Protein AF-A0A0S9KEX8-F1 (afdb_monomer)

Mean predicted aligned error: 5.09 Å

Solvent-accessible surface area (backbone atoms only — not comparable to full-atom values): 6640 Å² total; per-residue (Å²): 126,67,62,64,58,51,52,52,54,47,45,79,69,45,46,79,79,44,78,95,41,55,65,37,78,92,76,58,24,34,51,73,47,78,75,55,103,62,36,34,37,33,38,32,76,52,100,86,33,16,28,37,35,35,28,38,85,92,46,101,57,65,79,49,54,37,29,16,85,41,62,67,57,27,48,54,20,57,71,68,37,86,53,87,47,96,94,55,74,59,66,55,38,32,37,32,73,90,79,38,34,32,14,62,96,15,35,77,91,56,55,45,70,69,129

Sequence (115 aa):
MDDIHRLLAMRDKYADLHPDFVWDEEISAWFVKDLDDRTRVWVSPLMFTFAVIVGEPDEPFYDDRWCFETSDVALAAAVAWQGPYPGSEPVGWHRHPTSGRRRAEGDPASEYVAH

Nearest PDB structures (foldseek):
  6b46-assembly1_I  TM=5.536E-01  e=4.337E-01  Pseudomonas phage JBD30
  6anv-assembly2_B  TM=6.191E-01  e=7.825E-01  Pseudomonas phage JBD30
  4fgi-assembly3_F  TM=6.483E-01  e=2.867E+00  Pseudomonas aeruginosa PAO1
  7ui9-assembly1_a  TM=3.302E-01  e=3.041E+00  Saccharomyces cerevisiae S288C
  8ceo-assembly1_p  TM=3.730E-01  e=9.901E+00  Saccharomyces cerevisiae

Radius of gyration: 14.08 Å; Cα contacts (8 Å, |Δi|>4): 214; chains: 1; bounding box: 42×28×38 Å

Structure (mmCIF, N/CA/C/O backbone):
data_AF-A0A0S9KEX8-F1
#
_entry.id   AF-A0A0S9KEX8-F1
#
loop_
_atom_site.group_PDB
_atom_site.id
_atom_site.type_symbol
_atom_site.label_atom_id
_atom_site.label_alt_id
_atom_site.label_comp_id
_atom_site.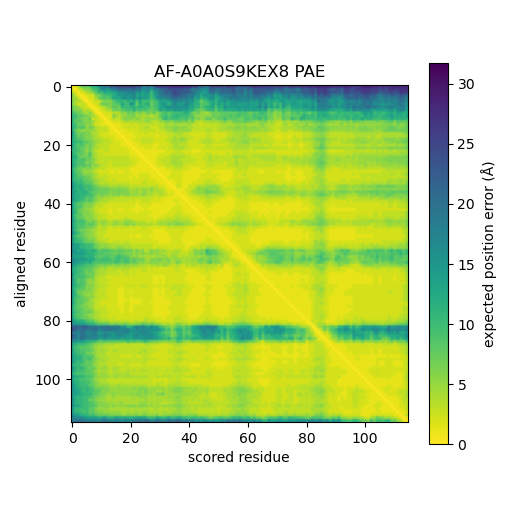label_asym_id
_atom_site.label_entity_id
_atom_site.label_seq_id
_atom_site.pdbx_PDB_ins_code
_atom_site.Cartn_x
_atom_site.Cartn_y
_atom_site.Cartn_z
_atom_site.occupancy
_atom_site.B_iso_or_equiv
_atom_site.auth_seq_id
_atom_site.auth_comp_id
_atom_site.auth_asym_id
_atom_site.auth_atom_id
_atom_site.pdbx_PDB_model_num
ATOM 1 N N . MET A 1 1 ? 27.421 -0.099 -3.886 1.00 45.53 1 MET A N 1
ATOM 2 C CA . MET A 1 1 ? 27.690 -1.344 -4.644 1.00 45.53 1 MET A CA 1
ATOM 3 C C . MET A 1 1 ? 26.759 -2.480 -4.197 1.00 45.53 1 MET A C 1
ATOM 5 O O . MET A 1 1 ? 26.428 -3.315 -5.030 1.00 45.53 1 MET A O 1
ATOM 9 N N . ASP A 1 2 ? 26.253 -2.445 -2.953 1.00 58.31 2 ASP A N 1
ATOM 10 C CA . ASP A 1 2 ? 25.247 -3.396 -2.437 1.00 58.31 2 ASP A CA 1
ATOM 11 C C . ASP A 1 2 ? 23.812 -3.167 -2.953 1.00 58.31 2 ASP A C 1
ATOM 13 O O . ASP A 1 2 ? 23.086 -4.137 -3.155 1.00 58.31 2 ASP A O 1
ATOM 17 N N . ASP A 1 3 ? 23.409 -1.921 -3.234 1.00 59.69 3 ASP A N 1
ATOM 18 C CA . ASP A 1 3 ? 22.023 -1.627 -3.647 1.00 59.69 3 ASP A CA 1
ATOM 19 C C . ASP A 1 3 ? 21.637 -2.239 -4.995 1.00 59.69 3 ASP A C 1
ATOM 21 O O . ASP A 1 3 ? 20.574 -2.833 -5.112 1.00 59.69 3 ASP A O 1
ATOM 25 N N . ILE A 1 4 ? 22.514 -2.186 -6.001 1.00 56.94 4 ILE A N 1
ATOM 26 C CA . ILE A 1 4 ? 22.201 -2.715 -7.341 1.00 56.94 4 ILE A CA 1
ATOM 27 C C . ILE A 1 4 ? 21.936 -4.228 -7.291 1.00 56.94 4 ILE A C 1
ATOM 29 O O . ILE A 1 4 ? 21.012 -4.713 -7.934 1.00 56.94 4 ILE A O 1
ATOM 33 N N . HIS A 1 5 ? 22.694 -4.977 -6.486 1.00 57.62 5 HIS A N 1
ATOM 34 C CA . HIS A 1 5 ? 22.480 -6.419 -6.330 1.00 57.62 5 HIS A CA 1
ATOM 35 C C . HIS A 1 5 ? 21.175 -6.725 -5.589 1.00 57.62 5 HIS A C 1
ATOM 37 O O . HIS A 1 5 ? 20.514 -7.716 -5.893 1.00 57.62 5 HIS A O 1
ATOM 43 N N . ARG A 1 6 ? 20.783 -5.868 -4.639 1.00 62.97 6 ARG A N 1
ATOM 44 C CA . ARG A 1 6 ? 19.512 -5.991 -3.923 1.00 62.97 6 ARG A CA 1
ATOM 45 C C . ARG A 1 6 ? 18.318 -5.686 -4.829 1.00 62.97 6 ARG A C 1
ATOM 47 O O . ARG A 1 6 ? 17.357 -6.445 -4.793 1.00 62.97 6 ARG A O 1
ATOM 54 N N . LEU A 1 7 ? 18.395 -4.634 -5.644 1.00 62.06 7 LEU A N 1
ATOM 55 C CA . LEU A 1 7 ? 17.340 -4.253 -6.591 1.00 62.06 7 LEU A CA 1
ATOM 56 C C . LEU A 1 7 ? 17.147 -5.338 -7.663 1.00 62.06 7 LEU A C 1
ATOM 58 O O . LEU A 1 7 ? 16.029 -5.805 -7.872 1.00 62.06 7 LEU A O 1
ATOM 62 N N . LEU A 1 8 ? 18.241 -5.850 -8.242 1.00 62.72 8 LEU A N 1
ATOM 63 C CA . LEU A 1 8 ? 18.189 -6.965 -9.199 1.00 62.72 8 LEU A CA 1
ATOM 64 C C . LEU A 1 8 ? 17.602 -8.243 -8.573 1.00 62.72 8 LEU A C 1
ATOM 66 O O . LEU A 1 8 ? 16.751 -8.888 -9.177 1.00 62.72 8 LEU A O 1
ATOM 70 N N . ALA A 1 9 ? 17.973 -8.570 -7.329 1.00 72.12 9 ALA A N 1
ATOM 71 C CA . ALA A 1 9 ? 17.403 -9.716 -6.618 1.00 72.12 9 ALA A CA 1
ATOM 72 C C . ALA A 1 9 ? 15.906 -9.548 -6.289 1.00 72.12 9 ALA A C 1
ATOM 74 O O . ALA A 1 9 ? 15.193 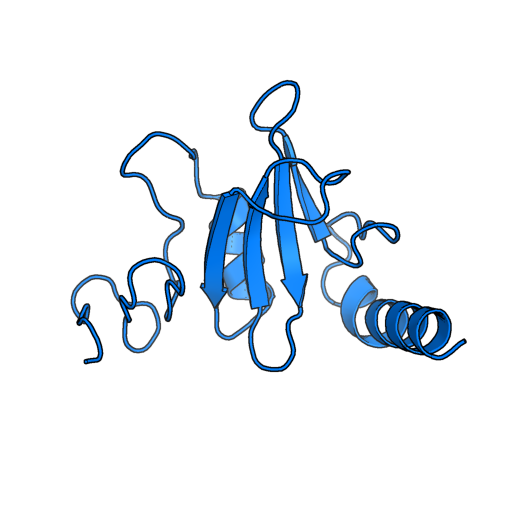-10.544 -6.159 1.00 72.12 9 ALA A O 1
ATOM 75 N N . MET A 1 10 ? 15.418 -8.313 -6.127 1.00 75.06 10 MET A N 1
ATOM 76 C CA . MET A 1 10 ? 13.992 -8.044 -5.919 1.00 75.06 10 MET A CA 1
ATOM 77 C C . MET A 1 10 ? 13.204 -8.241 -7.210 1.00 75.06 10 MET A C 1
ATOM 79 O O . MET A 1 10 ? 12.184 -8.927 -7.177 1.00 75.06 10 MET A O 1
ATOM 83 N N . ARG A 1 11 ? 13.704 -7.730 -8.339 1.00 76.69 11 ARG A N 1
ATOM 84 C CA . ARG A 1 11 ? 13.098 -7.962 -9.653 1.00 76.69 11 ARG A CA 1
ATOM 85 C C . ARG A 1 11 ? 12.991 -9.457 -9.960 1.00 76.69 11 ARG A C 1
ATOM 87 O O . ARG A 1 11 ? 11.883 -9.941 -10.161 1.00 76.69 11 ARG A O 1
ATOM 94 N N . ASP A 1 12 ? 14.104 -10.193 -9.916 1.00 81.81 12 ASP A N 1
ATOM 95 C CA . ASP A 1 12 ? 14.141 -11.627 -10.257 1.00 81.81 12 ASP A CA 1
ATOM 96 C C . ASP A 1 12 ? 13.205 -12.470 -9.379 1.00 81.81 12 ASP A C 1
ATOM 98 O O . ASP A 1 12 ? 12.710 -13.518 -9.790 1.00 81.81 12 ASP A O 1
ATOM 102 N N . LYS A 1 13 ? 12.966 -12.024 -8.142 1.00 84.75 13 LYS A N 1
ATOM 103 C CA . LYS A 1 13 ? 12.100 -12.724 -7.196 1.00 84.75 13 LYS A CA 1
ATOM 104 C C . LYS A 1 13 ? 10.624 -12.373 -7.360 1.00 84.75 13 LYS A C 1
ATOM 106 O O . LYS A 1 13 ? 9.777 -13.228 -7.103 1.00 84.75 13 LYS A O 1
ATOM 111 N N . TYR A 1 14 ? 10.315 -11.117 -7.669 1.00 89.81 14 TYR A N 1
ATOM 112 C CA . TYR A 1 14 ? 8.958 -10.598 -7.540 1.00 89.81 14 TYR A CA 1
ATOM 113 C C . TYR A 1 14 ? 8.316 -10.240 -8.875 1.00 89.81 14 TYR A C 1
ATOM 115 O O . TYR A 1 14 ? 7.144 -10.551 -9.033 1.00 89.81 14 TYR A O 1
ATOM 123 N N . ALA A 1 15 ? 9.034 -9.659 -9.839 1.00 86.44 15 ALA A N 1
ATOM 124 C CA . ALA A 1 15 ? 8.424 -9.102 -11.051 1.00 86.44 15 ALA A CA 1
ATOM 125 C C . ALA A 1 15 ? 7.501 -10.106 -11.773 1.00 86.44 15 ALA A C 1
ATOM 127 O O . ALA A 1 15 ? 6.375 -9.761 -12.127 1.00 86.44 15 ALA A O 1
ATOM 128 N N . ASP A 1 16 ? 7.922 -11.371 -11.865 1.00 90.56 16 ASP A N 1
ATOM 129 C CA . ASP A 1 16 ? 7.185 -12.435 -12.558 1.00 90.56 16 ASP A CA 1
ATOM 130 C C . ASP A 1 16 ? 5.986 -13.007 -11.773 1.00 90.56 16 ASP A C 1
ATOM 132 O O . ASP A 1 16 ? 5.210 -13.786 -12.326 1.00 90.56 16 ASP A O 1
ATOM 136 N N . LEU A 1 17 ? 5.799 -12.645 -10.496 1.00 93.81 17 LEU A N 1
ATOM 137 C CA . LEU A 1 17 ? 4.654 -13.119 -9.703 1.00 93.81 17 LEU A CA 1
ATOM 138 C C . LEU A 1 17 ? 3.325 -12.531 -10.187 1.00 93.81 17 LEU A C 1
ATOM 140 O O . LEU A 1 17 ? 2.282 -13.147 -9.992 1.00 93.81 17 LEU A O 1
ATOM 144 N N . HIS A 1 18 ? 3.371 -11.342 -10.789 1.00 94.62 18 HIS A N 1
ATOM 145 C CA . HIS A 1 18 ? 2.200 -10.546 -11.149 1.00 94.62 18 HIS A CA 1
ATOM 146 C C . HIS A 1 18 ? 2.374 -9.947 -12.548 1.00 94.62 18 HIS A C 1
ATOM 148 O O . HIS A 1 18 ? 2.564 -8.739 -12.674 1.00 94.62 18 HIS A O 1
ATOM 154 N N . PRO A 1 19 ? 2.323 -10.773 -13.611 1.00 91.25 19 PRO A N 1
ATOM 155 C CA . PRO A 1 19 ? 2.624 -10.337 -14.978 1.00 91.25 19 PRO A CA 1
ATOM 156 C C . PRO A 1 19 ? 1.619 -9.320 -15.540 1.00 91.25 19 PRO A C 1
ATOM 158 O O . PRO A 1 19 ? 1.920 -8.639 -16.517 1.00 91.25 19 PRO A O 1
ATOM 161 N N . ASP A 1 20 ? 0.440 -9.206 -14.925 1.00 92.44 20 ASP A N 1
ATOM 162 C CA . ASP A 1 20 ? -0.592 -8.234 -15.297 1.00 92.44 20 ASP A CA 1
ATOM 163 C C . ASP A 1 20 ? -0.293 -6.814 -14.780 1.00 92.44 20 ASP A C 1
ATOM 165 O O . ASP A 1 20 ? -0.972 -5.860 -15.162 1.00 92.44 20 ASP A O 1
ATOM 169 N N . PHE A 1 21 ? 0.721 -6.659 -13.922 1.00 93.38 21 PHE A N 1
ATOM 170 C CA . PHE A 1 21 ? 1.127 -5.381 -13.349 1.00 93.38 21 PHE A CA 1
ATOM 171 C C . PHE A 1 21 ? 2.523 -4.984 -13.821 1.00 93.38 21 PHE A C 1
ATOM 173 O O . PHE A 1 21 ? 3.439 -5.800 -13.903 1.00 93.38 21 PHE A O 1
ATOM 180 N N . VAL A 1 22 ? 2.702 -3.692 -14.096 1.00 92.88 22 VAL A N 1
ATOM 181 C CA . VAL A 1 22 ? 3.997 -3.155 -14.518 1.00 92.88 22 VAL A CA 1
ATOM 182 C C . VAL A 1 22 ? 4.922 -3.086 -13.308 1.00 92.88 22 VAL A C 1
ATOM 184 O O . VAL A 1 22 ? 4.649 -2.362 -12.351 1.00 92.88 22 VAL A O 1
ATOM 187 N N . TRP A 1 23 ? 6.025 -3.833 -13.363 1.00 93.88 23 TRP A N 1
ATOM 188 C CA . TRP A 1 23 ? 7.130 -3.671 -12.427 1.00 93.88 23 TRP A CA 1
ATOM 189 C C . TRP A 1 23 ? 7.938 -2.426 -12.797 1.00 93.88 23 TRP A C 1
ATOM 191 O O . TRP A 1 23 ? 8.490 -2.334 -13.895 1.00 93.88 23 TRP A O 1
ATOM 201 N N . ASP A 1 24 ? 7.995 -1.477 -11.873 1.00 91.00 24 ASP A N 1
ATOM 202 C CA . ASP A 1 24 ? 8.810 -0.279 -11.961 1.00 91.00 24 ASP A CA 1
ATOM 203 C C . ASP A 1 24 ? 10.147 -0.534 -11.254 1.00 91.00 24 ASP A C 1
ATOM 205 O O . ASP A 1 24 ? 10.202 -0.807 -10.053 1.00 91.00 24 ASP A O 1
ATOM 209 N N . GLU A 1 25 ? 11.231 -0.482 -12.026 1.00 87.00 25 GLU A N 1
ATOM 210 C CA . GLU A 1 25 ? 12.587 -0.764 -11.552 1.00 87.00 25 GLU A CA 1
ATOM 211 C C . GLU A 1 25 ? 13.149 0.352 -10.669 1.00 87.00 25 GLU A C 1
ATOM 213 O O . GLU A 1 25 ? 13.991 0.079 -9.812 1.00 87.00 25 GLU A O 1
ATOM 218 N N . GLU A 1 26 ? 12.688 1.591 -10.854 1.00 83.94 26 GLU A N 1
ATOM 219 C CA . GLU A 1 26 ? 13.170 2.747 -10.097 1.00 83.94 26 GLU A CA 1
ATOM 220 C C . GLU A 1 26 ? 12.747 2.643 -8.632 1.00 83.94 26 GLU A C 1
ATOM 222 O O . GLU A 1 26 ? 13.562 2.806 -7.723 1.00 83.94 26 GLU A O 1
ATOM 227 N N . ILE A 1 27 ? 11.493 2.248 -8.411 1.00 85.25 27 ILE A N 1
ATOM 228 C CA . ILE A 1 27 ? 10.924 2.041 -7.074 1.00 85.25 27 ILE A CA 1
ATOM 229 C C . ILE A 1 27 ? 10.909 0.568 -6.636 1.00 85.25 27 ILE A C 1
ATOM 231 O O . ILE A 1 27 ? 10.496 0.265 -5.513 1.00 85.25 27 ILE A O 1
ATOM 235 N N . SER A 1 28 ? 11.364 -0.352 -7.498 1.00 89.19 28 SER A N 1
ATOM 236 C CA . SER A 1 28 ? 11.363 -1.808 -7.277 1.00 89.19 28 SER A CA 1
ATOM 237 C C . SER A 1 28 ? 10.027 -2.319 -6.727 1.00 89.19 28 SER A C 1
ATOM 239 O O . SER A 1 28 ? 9.952 -2.944 -5.661 1.00 89.19 28 SER A O 1
ATOM 241 N N . ALA A 1 29 ? 8.953 -1.988 -7.441 1.00 93.94 29 ALA A N 1
ATOM 242 C CA . ALA A 1 29 ? 7.580 -2.219 -7.017 1.00 93.94 29 ALA A CA 1
ATOM 243 C C . ALA A 1 29 ? 6.640 -2.391 -8.215 1.00 93.94 29 ALA A C 1
ATOM 245 O O . ALA A 1 29 ? 6.968 -2.020 -9.336 1.00 93.94 29 ALA A O 1
ATOM 246 N N . TRP A 1 30 ? 5.436 -2.907 -7.974 1.00 96.38 30 TRP A N 1
ATOM 247 C CA . TRP A 1 30 ? 4.383 -2.908 -8.989 1.00 96.38 30 TRP A CA 1
ATOM 248 C C . TRP A 1 30 ? 3.631 -1.582 -8.966 1.00 96.38 30 TRP A C 1
ATOM 250 O O . TRP A 1 30 ? 2.989 -1.249 -7.964 1.00 96.38 30 TRP A O 1
ATOM 260 N N . PHE A 1 31 ? 3.672 -0.844 -10.071 1.00 94.75 31 PHE A N 1
ATOM 261 C CA . PHE A 1 31 ? 2.800 0.306 -10.266 1.00 94.75 31 PHE A CA 1
ATOM 262 C C . PHE A 1 31 ? 1.349 -0.163 -10.426 1.00 94.75 31 PHE A C 1
ATOM 264 O O . PHE A 1 31 ? 1.075 -1.137 -11.131 1.00 94.75 31 PHE A O 1
ATOM 271 N N . VAL A 1 32 ? 0.417 0.534 -9.770 1.00 94.62 32 VAL A N 1
ATOM 272 C CA . VAL A 1 32 ? -1.011 0.199 -9.831 1.00 94.62 32 VAL A CA 1
ATOM 273 C C . VAL A 1 32 ? -1.802 1.273 -10.565 1.00 94.62 32 VAL A C 1
ATOM 275 O O . VAL A 1 32 ? -2.538 0.946 -11.494 1.00 94.62 32 VAL A O 1
ATOM 278 N N . LYS A 1 33 ? -1.697 2.537 -10.138 1.00 92.81 33 LYS A N 1
ATOM 279 C CA . LYS A 1 33 ? -2.408 3.665 -10.760 1.00 92.81 33 LYS A CA 1
ATOM 280 C C . LYS A 1 33 ? -1.890 5.016 -10.287 1.00 92.81 33 LYS A C 1
ATOM 282 O O . LYS A 1 33 ? -1.371 5.136 -9.177 1.00 92.81 33 LYS A O 1
ATOM 287 N N . ASP A 1 34 ? -2.138 6.029 -11.105 1.00 91.56 34 ASP A N 1
ATOM 288 C CA . ASP A 1 34 ? -2.053 7.430 -10.709 1.00 91.56 34 ASP A CA 1
ATOM 289 C C . ASP A 1 34 ? -3.341 7.854 -9.990 1.00 91.56 34 ASP A C 1
ATOM 291 O O . ASP A 1 34 ? -4.432 7.348 -10.272 1.00 91.56 34 ASP A O 1
ATOM 295 N N . LEU A 1 35 ? -3.206 8.775 -9.043 1.00 84.94 35 LEU A N 1
ATOM 296 C CA . LEU A 1 35 ? -4.316 9.351 -8.280 1.00 84.94 35 LEU A CA 1
ATOM 297 C C . LEU A 1 35 ? -4.559 10.803 -8.683 1.00 84.94 35 LEU A C 1
ATOM 299 O O . LEU A 1 35 ? -5.704 11.236 -8.798 1.00 84.94 35 LEU A O 1
ATOM 303 N N . ASP A 1 36 ? -3.468 11.522 -8.926 1.00 86.19 36 ASP A N 1
ATOM 304 C CA . ASP A 1 36 ? -3.409 12.855 -9.509 1.00 86.19 36 ASP A CA 1
ATOM 305 C C . ASP A 1 36 ? -2.056 13.029 -10.231 1.00 86.19 36 ASP A C 1
ATOM 307 O O . ASP A 1 36 ? -1.335 12.054 -10.446 1.00 86.19 36 ASP A O 1
ATOM 311 N N . ASP A 1 37 ? -1.711 14.258 -10.622 1.00 86.75 37 ASP A N 1
ATOM 312 C CA . ASP A 1 37 ? -0.489 14.565 -11.380 1.00 86.75 37 ASP A CA 1
ATOM 313 C C . ASP A 1 37 ? 0.824 14.266 -10.624 1.00 86.75 37 ASP A C 1
ATOM 315 O O . ASP A 1 37 ? 1.888 14.233 -11.244 1.00 86.75 37 ASP A O 1
ATOM 319 N N . ARG A 1 38 ? 0.779 14.088 -9.298 1.00 88.00 38 ARG A N 1
ATOM 320 C CA . ARG A 1 38 ? 1.957 13.862 -8.441 1.00 88.00 38 ARG A CA 1
ATOM 321 C C . ARG A 1 38 ? 1.862 12.563 -7.649 1.00 88.00 38 ARG A C 1
ATOM 323 O O . ARG A 1 38 ? 2.864 11.878 -7.462 1.00 88.00 38 ARG A O 1
ATOM 330 N N . THR A 1 39 ? 0.664 12.212 -7.206 1.00 89.12 39 THR A N 1
ATOM 331 C CA . THR A 1 39 ? 0.439 11.105 -6.283 1.00 89.12 39 THR A CA 1
ATOM 332 C C . THR A 1 39 ? 0.162 9.806 -7.034 1.00 89.12 39 THR A C 1
ATOM 334 O O . THR A 1 39 ? -0.760 9.723 -7.851 1.00 89.12 39 THR A O 1
ATOM 337 N N . ARG A 1 40 ? 0.908 8.749 -6.700 1.00 92.19 40 ARG A N 1
ATOM 338 C CA . ARG A 1 40 ? 0.724 7.396 -7.247 1.00 92.19 40 ARG A CA 1
ATOM 339 C C . ARG A 1 40 ? 0.397 6.374 -6.167 1.00 92.19 40 ARG A C 1
ATOM 341 O O . ARG A 1 40 ? 0.673 6.583 -4.988 1.00 92.19 40 ARG A O 1
ATOM 348 N N . VAL A 1 41 ? -0.156 5.240 -6.600 1.00 94.12 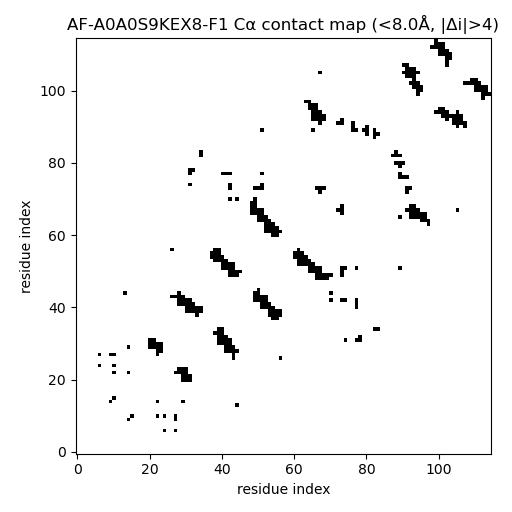41 VAL A N 1
ATOM 349 C CA . VAL A 1 41 ? -0.281 4.011 -5.807 1.00 94.12 41 VAL A CA 1
ATOM 350 C C . VAL A 1 41 ? 0.600 2.927 -6.402 1.00 94.12 41 VAL A C 1
ATOM 352 O O . VAL A 1 41 ? 0.487 2.596 -7.587 1.00 94.12 41 VAL A O 1
ATOM 355 N N . TRP A 1 42 ? 1.418 2.313 -5.555 1.00 95.50 42 TRP A N 1
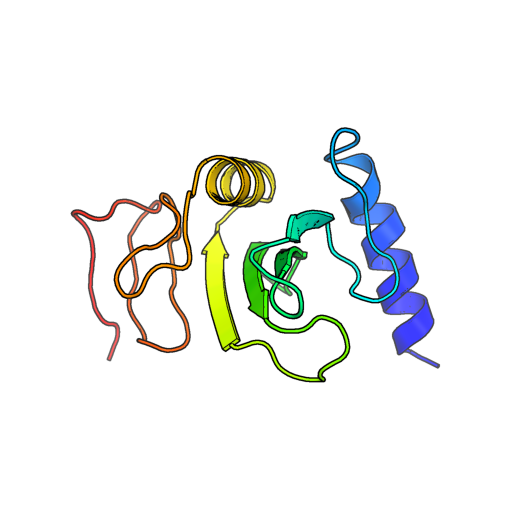ATOM 356 C CA . TRP A 1 42 ? 2.214 1.144 -5.910 1.00 95.50 42 TRP A CA 1
ATOM 357 C C . TRP A 1 42 ? 2.203 0.100 -4.797 1.00 95.50 42 TRP A C 1
ATOM 359 O O . TRP A 1 42 ? 1.903 0.394 -3.637 1.00 95.50 42 TRP A O 1
ATOM 369 N N . VAL A 1 43 ? 2.531 -1.139 -5.158 1.00 97.06 43 VAL A N 1
ATOM 370 C CA . VAL A 1 43 ? 2.724 -2.238 -4.213 1.00 97.06 43 VAL A CA 1
ATOM 371 C C . VAL A 1 43 ? 4.196 -2.593 -4.150 1.00 97.06 43 VAL A C 1
ATOM 373 O O . VAL A 1 43 ? 4.771 -3.050 -5.132 1.00 97.06 43 VAL A O 1
ATOM 376 N N . SER A 1 44 ? 4.804 -2.418 -2.980 1.00 95.25 44 SER A N 1
ATOM 377 C CA . SER A 1 44 ? 6.220 -2.716 -2.769 1.00 95.25 44 SER A CA 1
ATOM 378 C C . SER A 1 44 ? 6.410 -3.924 -1.844 1.00 95.25 44 SER A C 1
ATOM 380 O O . SER A 1 44 ? 5.801 -3.977 -0.764 1.00 95.25 44 SER A O 1
ATOM 382 N N . PRO A 1 45 ? 7.259 -4.900 -2.216 1.00 95.12 45 PRO A N 1
ATOM 383 C CA . PRO A 1 45 ? 7.733 -5.909 -1.283 1.00 95.12 45 PRO A CA 1
ATOM 384 C C . PRO A 1 45 ? 8.703 -5.285 -0.272 1.00 95.12 45 PRO A C 1
ATOM 386 O O . PRO A 1 45 ? 9.771 -4.783 -0.613 1.00 95.12 45 PRO A O 1
ATOM 389 N N . LEU A 1 46 ? 8.354 -5.371 1.009 1.00 90.94 46 LEU A N 1
ATOM 390 C CA . LEU A 1 46 ? 9.220 -5.007 2.127 1.00 90.94 46 LEU A CA 1
ATOM 391 C C . LEU A 1 46 ? 9.848 -6.264 2.742 1.00 90.94 46 LEU A C 1
ATOM 393 O O . LEU A 1 46 ? 9.564 -7.390 2.346 1.00 90.94 46 LEU A O 1
ATOM 397 N N . MET A 1 47 ? 10.704 -6.078 3.751 1.00 87.69 47 MET A N 1
ATOM 398 C CA . MET A 1 47 ? 11.470 -7.173 4.363 1.00 87.69 47 MET A CA 1
ATOM 399 C C . MET A 1 47 ? 10.607 -8.359 4.840 1.00 87.69 47 MET A C 1
ATOM 401 O O . MET A 1 47 ? 11.065 -9.493 4.755 1.00 87.69 47 MET A O 1
ATOM 405 N N . PHE A 1 48 ? 9.375 -8.113 5.309 1.00 88.44 48 PHE A N 1
ATOM 406 C CA . PHE A 1 48 ? 8.476 -9.152 5.846 1.00 88.44 48 PHE A CA 1
ATOM 407 C C . PHE A 1 48 ? 7.009 -9.018 5.417 1.00 88.44 48 PHE A C 1
ATOM 409 O O . PHE A 1 48 ? 6.163 -9.772 5.881 1.00 88.44 48 PHE A O 1
ATOM 416 N N . THR A 1 49 ? 6.680 -8.019 4.605 1.00 95.50 49 THR A N 1
ATOM 417 C CA . THR A 1 49 ? 5.294 -7.683 4.252 1.00 95.50 49 THR A CA 1
ATOM 418 C C . THR A 1 49 ? 5.255 -7.152 2.834 1.00 95.50 49 THR A C 1
ATOM 420 O O . THR A 1 49 ? 6.265 -6.661 2.338 1.00 95.50 49 THR A O 1
ATOM 423 N N . PHE A 1 50 ? 4.075 -7.113 2.238 1.00 97.56 50 PHE A N 1
ATOM 424 C CA . PHE A 1 50 ? 3.821 -6.308 1.046 1.00 97.56 50 PHE A CA 1
ATOM 425 C C . PHE A 1 50 ? 3.091 -5.044 1.470 1.00 97.56 50 PHE A C 1
ATOM 427 O O . PHE A 1 50 ? 2.298 -5.086 2.408 1.00 97.56 50 PHE A O 1
ATOM 434 N N . ALA A 1 51 ? 3.393 -3.908 0.859 1.00 97.44 51 ALA A N 1
ATOM 435 C CA . ALA A 1 51 ? 2.774 -2.648 1.239 1.00 97.44 51 ALA A CA 1
ATOM 436 C C . ALA A 1 51 ? 2.115 -1.986 0.039 1.00 97.44 51 ALA A C 1
ATOM 438 O O . ALA A 1 51 ? 2.774 -1.808 -0.979 1.00 97.44 51 ALA A O 1
ATOM 439 N N . VAL A 1 52 ? 0.853 -1.586 0.195 1.00 97.06 52 VAL A N 1
ATOM 440 C CA . VAL A 1 52 ? 0.255 -0.551 -0.655 1.00 97.06 52 VAL A CA 1
ATOM 441 C C . VAL A 1 52 ? 0.796 0.777 -0.155 1.00 97.06 52 VAL A C 1
ATOM 443 O O . VAL A 1 52 ? 0.642 1.082 1.029 1.00 97.06 52 VAL A O 1
ATOM 446 N N . ILE A 1 53 ? 1.454 1.522 -1.033 1.00 95.25 53 ILE A N 1
ATOM 447 C CA . ILE A 1 53 ? 2.106 2.791 -0.727 1.00 95.25 53 ILE A CA 1
ATOM 448 C C . ILE A 1 53 ? 1.459 3.892 -1.567 1.00 95.25 53 ILE A C 1
ATOM 450 O O . ILE A 1 53 ? 1.107 3.663 -2.725 1.00 95.25 53 ILE A O 1
ATOM 454 N N . VAL A 1 54 ? 1.292 5.063 -0.952 1.00 93.88 54 VAL A N 1
ATOM 455 C CA . VAL A 1 54 ? 0.825 6.295 -1.592 1.00 93.88 54 VAL A CA 1
ATOM 456 C C . VAL A 1 54 ? 1.898 7.362 -1.436 1.00 93.88 54 VAL A C 1
ATOM 458 O O . VAL A 1 54 ? 2.427 7.537 -0.338 1.00 93.88 54 VAL A O 1
ATOM 461 N N . GLY A 1 55 ? 2.207 8.076 -2.513 1.00 92.19 55 GLY A N 1
ATOM 462 C CA . GLY A 1 55 ? 3.1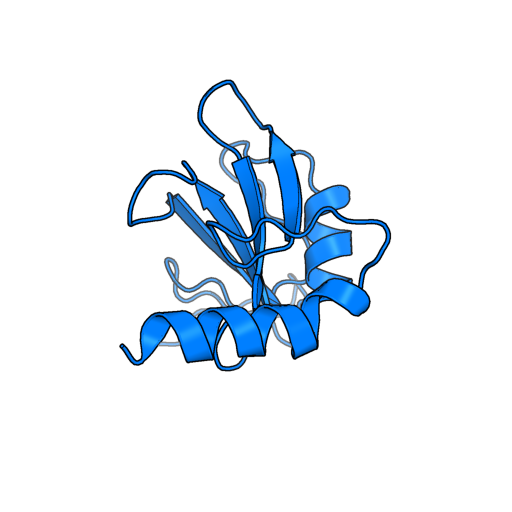13 9.221 -2.477 1.00 92.19 55 GLY A CA 1
ATOM 463 C C . GLY A 1 55 ? 3.623 9.632 -3.852 1.00 92.19 55 GLY A C 1
ATOM 464 O O . GLY A 1 55 ? 3.108 9.183 -4.879 1.00 92.19 55 GLY A O 1
ATOM 465 N N . GLU A 1 56 ? 4.657 10.467 -3.857 1.00 91.81 56 GLU A N 1
ATOM 466 C CA . GLU A 1 56 ? 5.405 10.844 -5.056 1.00 91.81 56 GLU A CA 1
ATOM 467 C C . GLU A 1 56 ? 6.572 9.855 -5.251 1.00 91.81 56 GLU A C 1
ATOM 469 O O . GLU A 1 56 ? 7.405 9.732 -4.354 1.00 91.81 56 GLU A O 1
ATOM 474 N N . PRO A 1 57 ? 6.657 9.127 -6.381 1.00 80.88 57 PRO A N 1
ATOM 475 C CA . PRO A 1 57 ? 7.689 8.101 -6.593 1.00 80.88 57 PRO A CA 1
ATOM 476 C C . PRO A 1 57 ? 9.126 8.631 -6.559 1.00 80.88 57 PRO A C 1
ATOM 478 O O . PRO A 1 57 ? 10.033 7.907 -6.156 1.00 80.88 57 PRO A O 1
ATOM 481 N N . ASP A 1 58 ? 9.314 9.886 -6.976 1.00 83.88 58 ASP A N 1
ATOM 482 C CA . ASP A 1 58 ? 10.627 10.530 -7.095 1.00 83.88 58 ASP A CA 1
ATOM 483 C C . ASP A 1 58 ? 11.138 11.076 -5.746 1.00 83.88 58 ASP A C 1
ATOM 485 O O . ASP A 1 58 ? 12.282 11.525 -5.635 1.00 83.88 58 ASP A O 1
ATOM 489 N N . GLU A 1 59 ? 10.298 11.057 -4.708 1.00 86.00 59 GLU A N 1
ATOM 490 C CA . GLU A 1 59 ? 10.652 11.518 -3.371 1.00 86.00 59 GLU A CA 1
ATOM 491 C C . GLU A 1 59 ? 11.202 10.356 -2.521 1.00 86.00 59 GLU A C 1
ATOM 493 O O . GLU A 1 59 ? 10.737 9.218 -2.600 1.00 86.00 59 GLU A O 1
ATOM 498 N N . PRO A 1 60 ? 12.168 10.612 -1.619 1.00 78.19 60 PRO A N 1
ATOM 499 C CA . PRO A 1 60 ? 12.748 9.573 -0.765 1.00 78.19 60 PRO A CA 1
ATOM 500 C C . PRO A 1 60 ? 11.787 9.076 0.331 1.00 78.19 60 PRO A C 1
ATOM 502 O O . PRO A 1 60 ? 12.163 8.234 1.154 1.00 78.19 60 PRO A O 1
ATOM 505 N N . PHE A 1 61 ? 10.563 9.604 0.377 1.00 84.06 61 PHE A N 1
ATOM 506 C CA . PHE A 1 61 ? 9.538 9.291 1.360 1.00 84.06 61 PHE A CA 1
ATOM 507 C C . PHE A 1 61 ? 8.193 9.073 0.666 1.00 84.06 61 PHE A C 1
ATOM 509 O O . PHE A 1 61 ? 7.935 9.608 -0.404 1.00 84.06 61 PHE A O 1
ATOM 516 N N . TYR A 1 62 ? 7.323 8.310 1.316 1.00 90.75 62 TYR A N 1
ATOM 517 C CA . TYR A 1 62 ? 5.927 8.143 0.923 1.00 90.75 62 TYR A CA 1
ATOM 518 C C . TYR A 1 62 ? 5.015 8.828 1.946 1.00 90.75 62 TYR A C 1
ATOM 520 O O . TYR A 1 62 ? 5.389 8.957 3.117 1.00 90.75 62 TYR A O 1
ATOM 528 N N . ASP A 1 63 ? 3.814 9.214 1.519 1.00 91.69 63 ASP A N 1
ATOM 529 C CA . ASP A 1 63 ? 2.820 9.873 2.369 1.00 91.69 63 ASP A CA 1
ATOM 530 C C . ASP A 1 63 ? 2.208 8.895 3.371 1.00 91.69 63 ASP A C 1
ATOM 532 O O . ASP A 1 63 ? 2.090 9.199 4.559 1.00 91.69 63 ASP A O 1
ATOM 536 N N . ASP A 1 64 ? 1.842 7.697 2.904 1.00 93.62 64 ASP A N 1
ATOM 537 C CA . ASP A 1 64 ? 1.319 6.645 3.771 1.00 93.62 64 ASP A CA 1
ATOM 538 C C . ASP A 1 64 ? 1.511 5.240 3.190 1.00 93.62 64 ASP A C 1
ATOM 540 O O . ASP A 1 64 ? 1.831 5.053 2.011 1.00 93.62 64 ASP A O 1
ATOM 544 N N . ARG A 1 65 ? 1.315 4.225 4.039 1.00 95.31 65 ARG A N 1
ATOM 545 C CA . ARG A 1 65 ? 1.308 2.827 3.610 1.00 95.31 65 ARG A CA 1
ATOM 546 C C . ARG A 1 65 ? 0.478 1.907 4.494 1.00 95.31 65 ARG A C 1
ATOM 548 O O . ARG A 1 65 ? 0.448 2.028 5.719 1.00 95.31 65 ARG A O 1
ATOM 555 N N . TRP A 1 66 ? -0.030 0.850 3.874 1.00 97.06 66 TRP A N 1
ATOM 556 C CA . TRP A 1 66 ? -0.733 -0.243 4.543 1.00 97.06 66 TRP A CA 1
ATOM 557 C C . TRP A 1 66 ? -0.048 -1.572 4.248 1.00 97.06 66 TRP A C 1
ATOM 559 O O . TRP A 1 66 ? 0.240 -1.875 3.093 1.00 97.06 66 TRP A O 1
ATOM 569 N N . CYS A 1 67 ? 0.238 -2.360 5.286 1.00 98.00 67 CYS A N 1
ATOM 570 C CA . CYS A 1 67 ? 0.936 -3.637 5.163 1.00 98.00 67 CYS A CA 1
ATOM 571 C C . CYS A 1 67 ? -0.041 -4.814 5.062 1.00 98.00 67 CYS A C 1
ATOM 573 O O . CYS A 1 67 ? -0.981 -4.933 5.848 1.00 98.00 67 CYS A O 1
ATOM 575 N N . PHE A 1 68 ? 0.272 -5.717 4.146 1.00 98.19 68 PHE A N 1
ATOM 576 C CA . PHE A 1 68 ? -0.453 -6.924 3.786 1.00 98.19 68 PHE A CA 1
ATOM 577 C C . PHE A 1 68 ? 0.461 -8.139 3.927 1.00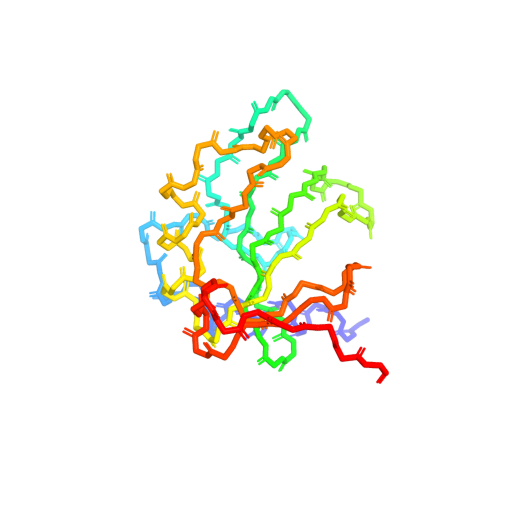 98.19 68 PHE A C 1
ATOM 579 O O . PHE A 1 68 ? 1.692 -8.023 3.975 1.00 98.19 68 PHE A O 1
ATOM 586 N N . GLU A 1 69 ? -0.151 -9.310 4.042 1.00 96.25 69 GLU A N 1
ATOM 587 C CA . GLU A 1 69 ? 0.567 -10.573 4.199 1.00 96.25 69 GLU A CA 1
ATOM 588 C C . GLU A 1 69 ? 1.168 -11.052 2.874 1.00 96.25 69 GLU A C 1
ATOM 590 O O . GLU A 1 69 ? 2.322 -11.475 2.838 1.00 96.25 69 GLU A O 1
ATOM 595 N N . THR A 1 70 ? 0.424 -10.911 1.774 1.00 96.31 70 THR A N 1
ATOM 596 C CA . THR A 1 70 ? 0.831 -11.367 0.440 1.00 96.31 70 THR A CA 1
ATOM 597 C C . THR A 1 70 ? 0.713 -10.255 -0.603 1.00 96.31 70 THR A C 1
ATOM 599 O O . THR A 1 70 ? -0.030 -9.284 -0.422 1.00 96.31 70 THR A O 1
ATOM 602 N N . SER A 1 71 ? 1.454 -10.392 -1.707 1.00 96.81 71 SER A N 1
ATOM 603 C CA . SER A 1 71 ? 1.374 -9.472 -2.846 1.00 96.81 71 SER A CA 1
ATOM 604 C C . SER A 1 71 ? 0.017 -9.541 -3.541 1.00 96.81 71 SER A C 1
ATOM 606 O O . SER A 1 71 ? -0.495 -8.494 -3.923 1.00 96.81 71 SER A O 1
ATOM 608 N N . ASP A 1 72 ? -0.596 -10.728 -3.634 1.00 97.25 72 ASP A N 1
ATOM 609 C CA . ASP A 1 72 ? -1.936 -10.908 -4.214 1.00 97.25 72 ASP A CA 1
ATOM 610 C C . ASP A 1 72 ? -2.976 -10.025 -3.516 1.00 97.25 72 ASP A C 1
ATOM 612 O O . ASP A 1 72 ? -3.710 -9.278 -4.164 1.00 97.25 72 ASP A O 1
ATOM 616 N N . VAL A 1 73 ? -3.011 -10.069 -2.177 1.00 97.19 73 VAL A N 1
ATOM 617 C CA . VAL A 1 73 ? -3.977 -9.287 -1.393 1.00 97.19 73 VAL A CA 1
ATOM 618 C C . VAL A 1 73 ? -3.676 -7.794 -1.520 1.00 97.19 73 VAL A C 1
ATOM 620 O O . VAL A 1 73 ? -4.601 -7.005 -1.699 1.00 97.19 73 VAL A O 1
ATOM 623 N N . ALA A 1 74 ? -2.401 -7.398 -1.481 1.00 97.94 74 ALA A N 1
ATOM 624 C CA . ALA A 1 74 ? -2.008 -5.998 -1.626 1.00 97.94 74 ALA A CA 1
ATOM 625 C C . ALA A 1 74 ? -2.415 -5.416 -2.991 1.00 97.94 74 ALA A C 1
ATOM 627 O O . ALA A 1 74 ? -2.989 -4.328 -3.047 1.00 97.94 74 ALA A O 1
ATOM 628 N N . LEU A 1 75 ? -2.157 -6.140 -4.084 1.00 97.69 75 LEU A N 1
ATOM 629 C CA . LEU A 1 75 ? -2.499 -5.705 -5.440 1.00 97.69 75 LEU A CA 1
ATOM 630 C C . LEU A 1 75 ? -4.009 -5.655 -5.650 1.00 97.69 75 LEU A C 1
ATOM 632 O O . LEU A 1 75 ? -4.523 -4.640 -6.120 1.00 97.69 75 LEU A O 1
ATOM 636 N N . ALA A 1 76 ? -4.737 -6.692 -5.227 1.00 97.00 76 ALA A N 1
ATOM 637 C CA . ALA A 1 76 ? -6.195 -6.695 -5.292 1.00 97.00 76 ALA A CA 1
ATOM 638 C C . ALA A 1 76 ? -6.797 -5.515 -4.509 1.00 97.00 76 ALA A C 1
ATOM 640 O O . ALA A 1 76 ? -7.689 -4.823 -5.009 1.00 97.00 76 ALA A O 1
ATOM 641 N N . ALA A 1 77 ? -6.274 -5.239 -3.310 1.00 96.56 77 ALA A N 1
ATOM 642 C CA . ALA A 1 77 ? -6.705 -4.115 -2.491 1.00 96.56 77 ALA A CA 1
ATOM 643 C C . ALA A 1 77 ? -6.402 -2.766 -3.161 1.00 96.56 77 ALA A C 1
ATOM 645 O O . ALA A 1 77 ? -7.277 -1.902 -3.201 1.00 96.56 77 ALA A O 1
ATOM 646 N N . ALA A 1 78 ? -5.206 -2.589 -3.730 1.00 95.94 78 ALA A N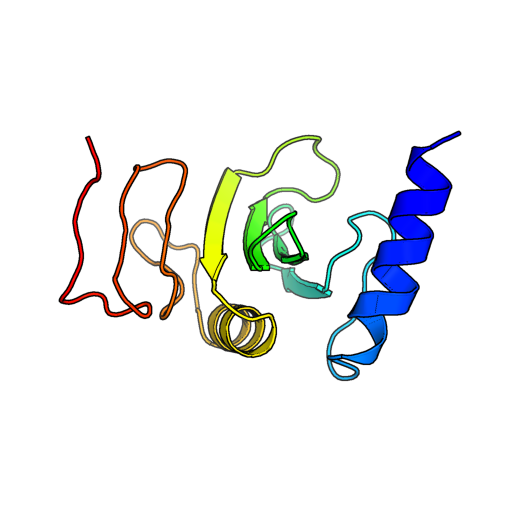 1
ATOM 647 C CA . ALA A 1 78 ? -4.812 -1.361 -4.420 1.00 95.94 78 ALA A CA 1
ATOM 648 C C . ALA A 1 78 ? -5.651 -1.087 -5.680 1.00 95.94 78 ALA A C 1
ATOM 650 O O . ALA A 1 78 ? -6.055 0.054 -5.923 1.00 95.94 78 ALA A O 1
ATOM 651 N N . VAL A 1 79 ? -5.958 -2.124 -6.466 1.00 95.44 79 VAL A N 1
ATOM 652 C CA . VAL A 1 79 ? -6.825 -2.009 -7.648 1.00 95.44 79 VAL A CA 1
ATOM 653 C C . VAL A 1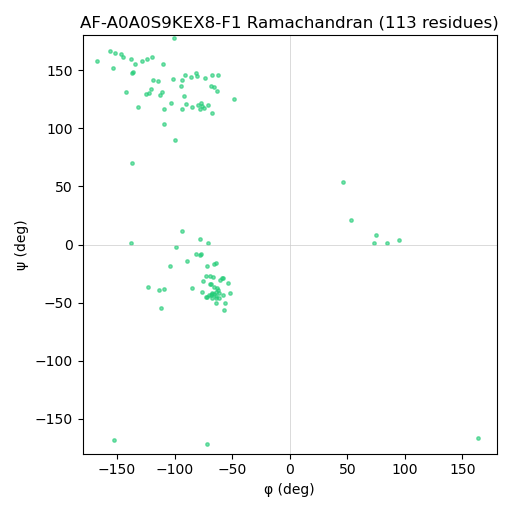 79 ? -8.239 -1.606 -7.239 1.00 95.44 79 VAL A C 1
ATOM 655 O O . VAL A 1 79 ? -8.781 -0.639 -7.775 1.00 95.44 79 VAL A O 1
ATOM 658 N N . ALA A 1 80 ? -8.825 -2.307 -6.264 1.00 94.31 80 ALA A N 1
ATOM 659 C CA . ALA A 1 80 ? -10.205 -2.079 -5.841 1.00 94.31 80 ALA A CA 1
ATOM 660 C C . ALA A 1 80 ? -10.406 -0.727 -5.134 1.00 94.31 80 ALA A C 1
ATOM 662 O O . ALA A 1 80 ? -11.465 -0.103 -5.258 1.00 94.31 80 ALA A O 1
ATOM 663 N N . TRP A 1 81 ? -9.404 -0.272 -4.382 1.00 93.00 81 TRP A N 1
ATOM 664 C CA . TRP A 1 81 ? -9.505 0.910 -3.537 1.00 93.00 81 TRP A CA 1
ATOM 665 C C . TRP A 1 81 ? -9.650 2.194 -4.353 1.00 93.00 81 TRP A C 1
ATOM 667 O O . TRP A 1 81 ? -8.716 2.618 -5.008 1.00 93.00 81 TRP A O 1
ATOM 677 N N . GLN A 1 82 ? -10.792 2.874 -4.280 1.00 85.88 82 GLN A N 1
ATOM 678 C CA . GLN A 1 82 ? -11.028 4.131 -5.014 1.00 85.88 82 GLN A CA 1
ATOM 679 C C . GLN A 1 82 ? -10.372 5.369 -4.373 1.00 85.88 82 GLN A C 1
ATOM 681 O O . GLN A 1 82 ? -10.650 6.484 -4.797 1.00 85.88 82 GLN A O 1
ATOM 686 N N . GLY A 1 83 ? -9.583 5.196 -3.306 1.00 73.56 83 GLY A N 1
ATOM 687 C CA . GLY A 1 83 ? -8.929 6.308 -2.618 1.00 73.56 83 GLY A CA 1
ATOM 688 C C . GLY A 1 83 ? -7.771 6.928 -3.412 1.00 73.56 83 GLY A C 1
ATOM 689 O O . GLY A 1 83 ? -7.573 6.552 -4.568 1.00 73.56 83 GLY A O 1
ATOM 690 N N . PRO A 1 84 ? -6.998 7.849 -2.795 1.00 66.88 84 PRO A N 1
ATOM 691 C CA . PRO A 1 84 ? -6.966 8.174 -1.374 1.00 66.88 84 PRO A CA 1
ATOM 692 C C . PRO A 1 84 ? -7.794 9.428 -1.092 1.00 66.88 84 PRO A C 1
ATOM 694 O O . PRO A 1 84 ? -7.303 10.553 -1.080 1.00 66.88 84 PRO A O 1
ATOM 697 N N . TYR A 1 85 ? -9.077 9.244 -0.801 1.00 68.00 85 TYR A N 1
ATOM 698 C CA . TYR A 1 85 ? -9.835 10.292 -0.124 1.00 68.00 85 TYR A CA 1
ATOM 699 C C . TYR A 1 85 ? -9.531 10.222 1.378 1.00 68.00 85 TYR A C 1
ATOM 701 O O . TYR A 1 85 ? -9.379 9.106 1.898 1.00 68.00 85 TYR A O 1
ATOM 709 N N . PRO A 1 86 ? -9.474 11.359 2.098 1.00 60.44 86 PRO A N 1
ATOM 710 C CA . PRO A 1 86 ? -9.324 11.360 3.549 1.00 60.44 86 PRO A CA 1
ATOM 711 C C . PRO A 1 86 ? -10.322 10.404 4.218 1.00 60.44 86 PRO A C 1
ATOM 713 O O . PRO A 1 86 ? -11.527 10.493 3.989 1.00 60.44 86 PRO A O 1
ATOM 716 N N . GLY A 1 87 ? -9.815 9.472 5.028 1.00 66.25 87 GLY A N 1
ATOM 717 C CA . GLY A 1 87 ? -10.626 8.468 5.729 1.00 66.25 87 GLY A CA 1
ATOM 718 C C . GLY A 1 87 ? -10.974 7.211 4.922 1.00 66.25 87 GLY A C 1
ATOM 719 O O . GLY A 1 87 ? -11.648 6.333 5.456 1.00 66.25 87 GLY A O 1
ATOM 720 N N . SER A 1 88 ? -10.517 7.090 3.671 1.00 87.50 88 SER A N 1
ATOM 721 C CA . SER A 1 88 ? -10.573 5.830 2.921 1.00 87.50 88 SER A CA 1
ATOM 722 C C . SER A 1 88 ? -9.268 5.049 3.080 1.00 87.50 88 SER A C 1
ATOM 724 O O . SER A 1 88 ? -8.190 5.633 3.078 1.00 87.50 88 SER A O 1
ATOM 726 N N . GLU A 1 89 ? -9.363 3.727 3.199 1.00 94.06 89 GLU A N 1
ATOM 727 C CA . GLU A 1 89 ? -8.211 2.831 3.318 1.00 94.06 89 GLU A CA 1
ATOM 728 C C . GLU A 1 89 ? -8.432 1.611 2.418 1.00 94.06 89 GLU A C 1
ATOM 730 O O . GLU A 1 89 ? -9.583 1.186 2.247 1.00 94.06 89 GLU A O 1
ATOM 735 N N . PRO A 1 90 ? -7.366 1.010 1.866 1.00 95.12 90 PRO A N 1
ATOM 736 C CA . PRO A 1 90 ? -7.495 -0.263 1.174 1.00 95.12 90 PRO A CA 1
ATOM 737 C C . PRO A 1 90 ? -7.981 -1.348 2.153 1.00 95.12 90 PRO A C 1
ATOM 739 O O . PRO A 1 90 ? -7.673 -1.325 3.342 1.00 95.12 90 PRO A O 1
ATOM 742 N N . VAL A 1 91 ? -8.781 -2.305 1.687 1.00 95.12 91 VAL A N 1
ATOM 743 C CA . VAL A 1 91 ? -9.305 -3.390 2.541 1.00 95.12 91 VAL A CA 1
ATOM 744 C C . VAL A 1 91 ? -8.295 -4.535 2.613 1.00 95.12 91 VAL A C 1
ATOM 746 O O . VAL A 1 91 ? -7.641 -4.829 1.620 1.00 95.12 91 VAL A O 1
ATOM 749 N N . GLY A 1 92 ? -8.188 -5.202 3.769 1.00 95.94 92 GLY A N 1
ATOM 750 C CA . GLY A 1 92 ? -7.365 -6.408 3.943 1.00 95.94 92 GLY A CA 1
ATOM 751 C C . GLY A 1 92 ? -5.955 -6.173 4.496 1.00 95.94 92 GLY A C 1
ATOM 752 O O . GLY A 1 92 ? -5.182 -7.121 4.608 1.00 95.94 92 GLY A O 1
ATOM 753 N N . TRP A 1 93 ? -5.593 -4.939 4.858 1.00 97.56 93 TRP A N 1
ATOM 754 C CA . TRP A 1 93 ? -4.311 -4.679 5.519 1.00 97.56 93 TRP A CA 1
ATOM 755 C C . TRP A 1 93 ? -4.325 -5.160 6.968 1.00 97.56 93 TRP A C 1
ATOM 757 O O . TRP A 1 93 ? -5.322 -4.983 7.662 1.00 97.56 93 TRP A O 1
ATOM 767 N N . HIS A 1 94 ? -3.202 -5.690 7.460 1.00 97.06 94 HIS A N 1
ATOM 768 C CA . HIS A 1 94 ? -3.056 -6.172 8.844 1.00 97.06 94 HIS A CA 1
ATOM 769 C C . HIS A 1 94 ? -2.263 -5.233 9.757 1.00 97.06 94 HIS A C 1
ATOM 771 O O . HIS A 1 94 ? -2.382 -5.302 10.982 1.00 97.06 94 HIS A O 1
ATOM 777 N N . ARG A 1 95 ? -1.475 -4.315 9.185 1.00 97.25 95 ARG A N 1
ATOM 778 C CA . ARG A 1 95 ? -0.765 -3.279 9.940 1.00 97.25 95 ARG A CA 1
ATOM 779 C C . ARG A 1 95 ? -0.726 -1.948 9.196 1.00 97.25 95 ARG A C 1
ATOM 781 O O . ARG A 1 95 ? -0.268 -1.890 8.060 1.00 97.25 95 ARG A O 1
ATOM 788 N N . HIS A 1 96 ? -1.083 -0.875 9.894 1.00 96.19 96 HIS A N 1
ATOM 789 C CA . HIS A 1 96 ? -0.886 0.499 9.450 1.00 96.19 96 HIS A CA 1
ATOM 790 C C . HIS A 1 96 ? 0.225 1.149 10.308 1.00 96.19 96 HIS A C 1
ATOM 792 O O . HIS A 1 96 ? -0.000 1.460 11.481 1.00 96.19 96 HIS A O 1
ATOM 798 N N . PRO A 1 97 ? 1.458 1.311 9.781 1.00 94.06 97 PRO A N 1
ATOM 799 C CA . PRO A 1 97 ? 2.620 1.699 10.585 1.00 94.06 97 PRO A CA 1
ATOM 800 C C . PRO A 1 97 ? 2.525 3.084 11.227 1.00 94.06 97 PRO A C 1
ATOM 802 O O . PRO A 1 97 ? 2.979 3.230 12.358 1.00 94.06 97 PRO A O 1
ATOM 805 N N . THR A 1 98 ? 1.948 4.064 10.528 1.00 92.31 98 THR A N 1
ATOM 806 C CA . THR A 1 98 ? 1.875 5.468 10.964 1.00 92.31 98 THR A CA 1
ATOM 807 C C . THR A 1 98 ? 0.972 5.633 12.185 1.00 92.31 98 THR A C 1
ATOM 809 O O . THR A 1 98 ? 1.326 6.310 13.146 1.00 92.31 98 THR A O 1
ATOM 812 N N . SER A 1 99 ? -0.180 4.960 12.180 1.00 93.31 99 SER A N 1
ATOM 813 C CA . SER A 1 99 ? -1.157 5.016 13.276 1.00 93.31 99 SER A CA 1
ATOM 814 C C . SER A 1 99 ? -0.934 3.971 14.375 1.00 93.31 99 SER A C 1
ATOM 816 O O . SER A 1 99 ? -1.559 4.047 15.429 1.00 93.31 99 SER A O 1
ATOM 818 N N . GLY A 1 100 ? -0.105 2.952 14.124 1.00 95.44 100 GLY A N 1
ATOM 819 C CA . GLY A 1 100 ? 0.064 1.802 15.018 1.00 95.44 100 GLY A CA 1
ATOM 820 C C . GLY A 1 100 ? -1.115 0.817 15.017 1.00 95.44 100 GLY A C 1
ATOM 821 O O . GLY A 1 100 ? -1.066 -0.188 15.735 1.00 95.44 100 GLY A O 1
ATOM 822 N N . ARG A 1 101 ? -2.155 1.067 14.206 1.00 96.56 101 ARG A N 1
ATOM 823 C CA . ARG A 1 101 ? -3.332 0.197 14.092 1.00 96.56 101 ARG A CA 1
ATOM 824 C C . ARG A 1 101 ? -2.963 -1.142 13.458 1.00 96.56 101 ARG A C 1
ATOM 826 O O . ARG A 1 101 ? -2.102 -1.236 12.575 1.00 96.56 101 ARG A O 1
ATOM 833 N N . ARG A 1 102 ? -3.643 -2.189 13.910 1.00 97.50 102 ARG A N 1
ATOM 834 C CA . ARG A 1 102 ? -3.495 -3.568 13.450 1.00 97.50 102 ARG A CA 1
ATOM 835 C C . ARG A 1 102 ? -4.858 -4.213 13.289 1.00 97.50 102 ARG A C 1
ATOM 837 O O . ARG A 1 102 ? -5.767 -3.904 14.049 1.00 97.50 102 ARG A O 1
ATOM 844 N N . ARG A 1 103 ? -4.963 -5.121 12.326 1.00 96.94 103 ARG A N 1
ATOM 845 C CA . ARG A 1 103 ? -6.148 -5.934 12.037 1.00 96.94 103 ARG A CA 1
ATOM 846 C C . ARG A 1 103 ? -5.690 -7.377 11.896 1.00 96.94 103 ARG A C 1
ATOM 848 O O . ARG A 1 103 ? -4.853 -7.664 11.041 1.00 96.94 103 ARG A O 1
ATOM 855 N N . ALA A 1 104 ? -6.173 -8.265 12.754 1.00 94.19 104 ALA A N 1
ATOM 856 C CA . ALA A 1 104 ? -5.870 -9.685 12.619 1.00 94.19 104 ALA A CA 1
ATOM 857 C C . ALA A 1 104 ? -6.446 -10.192 11.290 1.00 94.19 104 ALA A C 1
ATOM 859 O O . ALA A 1 104 ? -7.583 -9.863 10.957 1.00 94.19 104 ALA A O 1
ATOM 860 N N . GLU A 1 105 ? -5.648 -10.925 10.508 1.00 92.25 105 GLU A N 1
ATOM 861 C CA . GLU A 1 105 ? -6.043 -11.440 9.182 1.00 92.25 105 GLU A CA 1
ATOM 862 C C . GLU A 1 105 ? -6.589 -10.366 8.213 1.00 92.25 105 GLU A C 1
ATOM 864 O O . GLU A 1 105 ? -7.326 -10.661 7.276 1.00 92.25 105 GLU A O 1
ATOM 869 N N . GLY A 1 106 ? -6.270 -9.089 8.451 1.00 92.44 106 GLY A N 1
ATOM 870 C CA . GLY A 1 106 ? -6.790 -7.975 7.661 1.00 92.44 106 GLY A CA 1
ATOM 871 C C . GLY A 1 106 ? -8.255 -7.593 7.921 1.00 92.44 106 GLY A C 1
ATOM 872 O O . GLY A 1 106 ? -8.786 -6.749 7.196 1.00 92.44 106 GLY A O 1
ATOM 873 N N . ASP A 1 107 ? -8.905 -8.161 8.945 1.00 94.06 107 ASP A N 1
ATOM 874 C CA . ASP A 1 107 ? -10.313 -7.910 9.279 1.00 94.06 107 ASP A CA 1
ATOM 875 C C . ASP A 1 107 ? -10.506 -6.568 10.021 1.00 94.06 107 ASP A C 1
ATOM 877 O O . ASP A 1 107 ? -10.038 -6.427 11.159 1.00 94.06 107 ASP A O 1
ATOM 881 N N . PRO A 1 108 ? -11.236 -5.588 9.448 1.00 93.12 108 PRO A N 1
ATOM 882 C CA . PRO A 1 108 ? -11.529 -4.314 10.108 1.00 93.12 108 PRO A CA 1
ATOM 883 C C . PRO A 1 108 ? -12.254 -4.443 11.454 1.00 93.12 108 PRO A C 1
ATOM 885 O O . PRO A 1 108 ? -12.074 -3.588 12.317 1.00 93.12 108 PRO A O 1
ATOM 888 N N . ALA A 1 109 ? -13.057 -5.492 11.661 1.00 95.31 109 ALA A N 1
ATOM 889 C CA . ALA A 1 109 ? -13.776 -5.699 12.921 1.00 95.31 109 ALA A CA 1
ATOM 890 C C . ALA A 1 109 ? -12.854 -6.121 14.079 1.00 95.31 109 ALA A C 1
ATOM 892 O O . ALA A 1 109 ? -13.223 -5.992 15.246 1.00 95.31 109 ALA A O 1
ATOM 893 N N . SER A 1 110 ? -11.650 -6.601 13.760 1.00 95.25 110 SER A N 1
ATOM 894 C CA . SER A 1 110 ? -10.636 -7.047 14.721 1.00 95.25 110 SER A CA 1
ATOM 895 C C . SER A 1 110 ? -9.631 -5.955 15.100 1.00 95.25 110 SER A C 1
ATOM 897 O O . SER A 1 110 ? -8.584 -6.241 15.682 1.00 95.25 110 SER A O 1
ATOM 899 N N . GLU A 1 111 ? -9.905 -4.706 14.723 1.00 97.06 111 GLU A N 1
ATOM 900 C CA . GLU A 1 111 ? -8.919 -3.644 14.817 1.00 97.06 111 GLU A CA 1
ATOM 901 C C . GLU A 1 111 ? -8.529 -3.291 16.258 1.00 97.06 111 GLU A C 1
ATOM 903 O O . GLU A 1 111 ? -9.373 -3.100 17.134 1.00 97.06 111 GLU A O 1
ATOM 908 N N . TYR A 1 112 ? -7.225 -3.136 16.483 1.00 96.25 112 TYR A N 1
ATOM 909 C CA . TYR A 1 112 ? -6.661 -2.677 17.747 1.00 96.25 112 TYR A CA 1
ATOM 910 C C . TYR A 1 112 ? -5.419 -1.807 17.524 1.00 96.25 112 TYR A C 1
ATOM 912 O O . TYR A 1 112 ? -4.788 -1.841 16.465 1.00 96.25 112 TYR A O 1
ATOM 920 N N . VAL A 1 113 ? -5.041 -1.029 18.540 1.00 96.62 113 VAL A N 1
ATOM 921 C CA . VAL A 1 113 ? -3.776 -0.280 18.570 1.00 96.62 113 VAL A CA 1
ATOM 922 C C . VAL A 1 113 ? -2.814 -1.020 19.490 1.00 96.62 113 VAL A C 1
ATOM 924 O O . VAL A 1 113 ? -3.125 -1.257 20.655 1.00 96.62 113 VAL A O 1
ATOM 927 N N . ALA A 1 114 ? -1.658 -1.421 18.963 1.00 84.06 114 ALA A N 1
ATOM 928 C CA . ALA A 1 114 ? -0.602 -1.998 19.788 1.00 84.06 114 ALA A CA 1
ATOM 929 C C . ALA A 1 114 ? 0.154 -0.863 20.495 1.00 84.06 114 ALA A C 1
ATOM 931 O O . ALA A 1 114 ? 0.693 0.01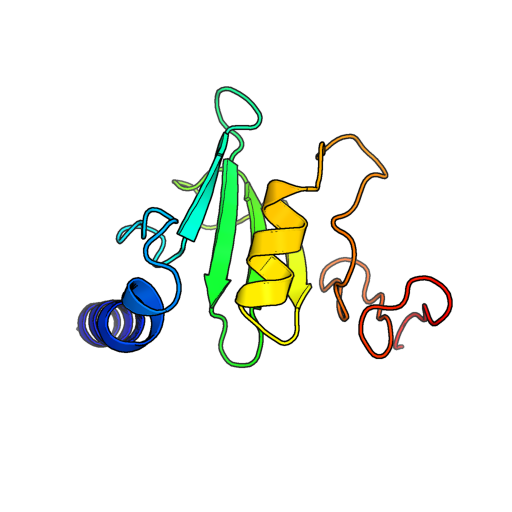4 19.820 1.00 84.06 114 ALA A O 1
ATOM 932 N N . HIS A 1 115 ? 0.145 -0.885 21.830 1.00 67.25 115 HIS A N 1
ATOM 933 C CA . HIS A 1 115 ? 0.916 0.021 22.685 1.00 67.25 115 HIS A CA 1
ATOM 934 C C . HIS A 1 115 ? 2.415 -0.289 22.656 1.00 67.25 115 HIS A C 1
ATOM 936 O O . HIS A 1 115 ? 2.769 -1.481 22.489 1.00 67.25 115 HIS A O 1
#

Secondary structure (DSSP, 8-state):
-HHHHHHHHHHHHHGGG-TTSEEETTTTEEEEEESSSS-EEEEEE-SSSEEEEEE-TTSSS-SEEEEESSHHHHHHHHHH----STT---TT-SB-TTT-EE-GGG-GGG-EE--

pLDDT: mean 88.5, std 11.31, range [45.53, 98.19]

Foldseek 3Di:
DVVVVVLVVLCVPPVVVCVVFDQDSLQRWTWQDDPDPAKGWTWHDDPQWIKTFIGGSVDPDTPFIFTARDPVQRNVQRNPFPDDDPPGDGAQGAATPVQQWGAVRRDPVRIDHDD